Protein AF-A0A060VPK2-F1 (afdb_monomer_lite)

Radius of gyration: 11.78 Å; chains: 1; bounding box: 39×17×24 Å

Foldseek 3Di:
DCVPVVLLVQLVVLCVVCLVQVDLVSQLVSQCSPPVNVDSVVSVVVSVVCCVVCVVVSVNND

Sequence (62 aa):
MNGLTQQVKAFERLTIEAAVHGCRESALLALVTNPLVGNVTDAQALLDEVLTINRQWLTQFN

Structure (mmCIF, N/CA/C/O backbone):
data_AF-A0A060VPK2-F1
#
_entry.id   AF-A0A060VPK2-F1
#
loop_
_atom_site.group_PDB
_atom_site.id
_atom_site.type_symbol
_atom_site.label_atom_id
_atom_site.label_alt_id
_atom_site.label_comp_id
_atom_site.label_asym_id
_atom_site.label_entity_id
_atom_site.label_seq_id
_atom_site.pdbx_PDB_ins_code
_atom_site.Cartn_x
_atom_site.Cartn_y
_atom_site.Cartn_z
_atom_site.occupancy
_atom_site.B_iso_or_equiv
_atom_site.auth_seq_id
_atom_site.auth_comp_id
_atom_site.auth_asym_id
_atom_site.auth_atom_id
_atom_site.pdbx_PDB_model_num
ATOM 1 N N . MET A 1 1 ? 25.506 5.722 -1.346 1.00 55.22 1 MET A N 1
ATOM 2 C CA . MET A 1 1 ? 25.316 4.508 -2.165 1.00 55.22 1 MET A CA 1
ATOM 3 C C . MET A 1 1 ? 24.381 3.566 -1.400 1.00 55.22 1 MET A C 1
ATOM 5 O O . MET A 1 1 ? 24.866 2.871 -0.526 1.00 55.22 1 MET A O 1
ATOM 9 N N . ASN A 1 2 ? 23.053 3.673 -1.600 1.00 76.81 2 ASN A N 1
ATOM 10 C CA . ASN A 1 2 ? 22.034 2.699 -1.134 1.00 76.81 2 ASN A CA 1
ATOM 11 C C . ASN A 1 2 ? 20.616 3.067 -1.644 1.00 76.81 2 ASN A C 1
ATOM 13 O O . ASN A 1 2 ? 19.683 3.241 -0.864 1.00 76.81 2 ASN A O 1
ATOM 17 N N . GLY A 1 3 ? 20.449 3.248 -2.962 1.00 90.06 3 GLY A N 1
ATOM 18 C CA . GLY A 1 3 ? 19.178 3.704 -3.558 1.00 90.06 3 GLY A CA 1
ATOM 19 C C . GLY A 1 3 ? 17.992 2.787 -3.241 1.00 90.06 3 GLY A C 1
ATOM 20 O O . GLY A 1 3 ? 16.951 3.265 -2.801 1.00 90.06 3 GLY A O 1
ATOM 21 N N . LEU A 1 4 ? 18.192 1.469 -3.339 1.00 92.75 4 LEU A N 1
ATOM 22 C CA . LEU A 1 4 ? 17.158 0.483 -3.016 1.00 92.75 4 LEU A CA 1
ATOM 23 C C . LEU A 1 4 ? 16.758 0.526 -1.534 1.00 92.75 4 LEU A C 1
ATOM 25 O O . LEU A 1 4 ? 15.577 0.497 -1.210 1.00 92.75 4 LEU A O 1
ATOM 29 N N . THR A 1 5 ? 17.723 0.658 -0.621 1.00 94.94 5 THR A N 1
ATOM 30 C CA . THR A 1 5 ? 17.424 0.787 0.813 1.00 94.94 5 THR A CA 1
ATOM 31 C C . THR A 1 5 ? 16.609 2.046 1.100 1.00 94.94 5 THR A C 1
ATOM 33 O O . THR A 1 5 ? 15.666 1.987 1.881 1.00 94.94 5 THR A O 1
ATOM 36 N N . GLN A 1 6 ? 16.939 3.176 0.466 1.00 94.75 6 GLN A N 1
ATOM 37 C CA . GLN A 1 6 ? 16.168 4.413 0.626 1.00 94.75 6 GLN A CA 1
ATOM 38 C C . GLN A 1 6 ? 14.747 4.271 0.074 1.00 94.75 6 GLN A C 1
ATOM 40 O O . GLN A 1 6 ? 13.800 4.706 0.722 1.00 94.75 6 GLN A O 1
ATOM 45 N N . GLN A 1 7 ? 14.589 3.602 -1.068 1.00 93.88 7 GLN A N 1
ATOM 46 C CA . GLN A 1 7 ? 13.283 3.317 -1.654 1.00 93.88 7 GLN A CA 1
ATOM 47 C C . GLN A 1 7 ? 12.419 2.447 -0.727 1.00 93.88 7 GLN A C 1
ATOM 49 O O . GLN A 1 7 ? 11.276 2.799 -0.445 1.00 93.88 7 GLN A O 1
ATOM 54 N N . VAL A 1 8 ? 12.979 1.371 -0.162 1.00 95.31 8 VAL A N 1
ATOM 55 C CA . VAL A 1 8 ? 12.269 0.530 0.820 1.00 95.31 8 VAL A CA 1
ATOM 56 C C . VAL A 1 8 ? 11.900 1.330 2.074 1.00 95.31 8 VAL A C 1
ATOM 58 O O . VAL A 1 8 ? 10.783 1.214 2.569 1.00 95.31 8 VAL A O 1
ATOM 61 N N . LYS A 1 9 ? 12.786 2.209 2.563 1.00 96.81 9 LYS A N 1
ATOM 62 C CA . LYS A 1 9 ? 12.471 3.078 3.710 1.00 96.81 9 LYS A CA 1
ATOM 63 C C . LYS A 1 9 ? 11.365 4.086 3.424 1.00 96.81 9 LYS A C 1
ATOM 65 O O . LYS A 1 9 ? 10.563 4.362 4.314 1.00 96.81 9 LYS A O 1
ATOM 70 N N . ALA A 1 10 ? 11.308 4.629 2.213 1.00 96.44 10 ALA A N 1
ATOM 71 C CA . ALA A 1 10 ? 10.219 5.506 1.809 1.00 96.44 10 ALA A CA 1
ATOM 72 C C . ALA A 1 10 ? 8.883 4.746 1.776 1.00 96.44 10 ALA A C 1
ATOM 74 O O . ALA A 1 10 ? 7.911 5.214 2.365 1.00 96.44 10 ALA A O 1
ATOM 75 N N . PHE A 1 11 ? 8.861 3.539 1.20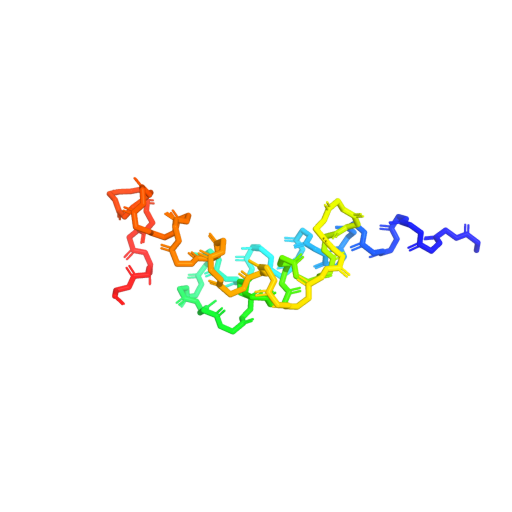0 1.00 96.56 11 PHE A N 1
ATOM 76 C CA . PHE A 1 11 ? 7.689 2.657 1.213 1.00 96.56 11 PHE A CA 1
ATOM 77 C C . PHE A 1 11 ? 7.176 2.372 2.636 1.00 96.56 11 PHE A C 1
ATOM 79 O O . PHE A 1 11 ? 5.98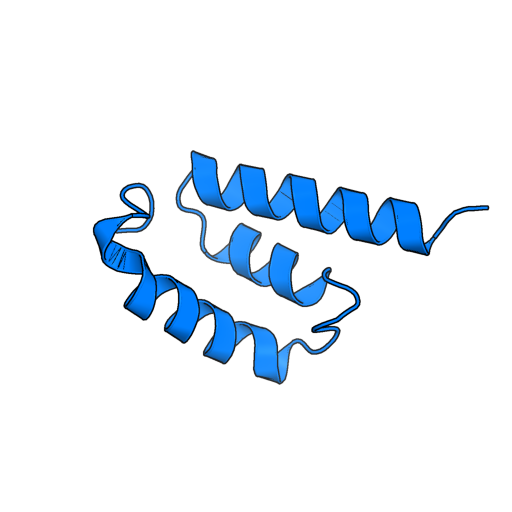8 2.551 2.907 1.00 96.56 11 PHE A O 1
ATOM 86 N N . GLU A 1 12 ? 8.061 1.978 3.558 1.00 97.94 12 GLU A N 1
ATOM 87 C CA . GLU A 1 12 ? 7.697 1.698 4.955 1.00 97.94 12 GLU A CA 1
ATOM 88 C C . GLU A 1 12 ? 7.069 2.923 5.640 1.00 97.94 12 GLU A C 1
ATOM 90 O O . GLU A 1 12 ? 6.017 2.810 6.268 1.00 97.94 12 GLU A O 1
ATOM 95 N N . ARG A 1 13 ? 7.683 4.107 5.497 1.00 98.25 13 ARG A N 1
ATOM 96 C CA . ARG A 1 13 ? 7.183 5.347 6.115 1.00 98.25 13 ARG A CA 1
ATOM 97 C C . ARG A 1 13 ? 5.805 5.734 5.592 1.00 98.25 13 ARG A C 1
ATOM 99 O O . ARG A 1 13 ? 4.921 6.015 6.392 1.00 98.25 13 ARG A O 1
ATOM 106 N N . LEU A 1 14 ? 5.620 5.694 4.275 1.00 98.06 14 LEU A N 1
ATOM 107 C CA . LEU A 1 14 ? 4.341 6.011 3.638 1.00 98.06 14 LEU A CA 1
ATOM 108 C C . LEU A 1 14 ? 3.243 5.024 4.042 1.00 98.06 14 LEU A C 1
ATOM 110 O O . LEU A 1 14 ? 2.114 5.433 4.295 1.00 98.06 14 LEU A O 1
ATOM 114 N N . THR A 1 15 ? 3.584 3.737 4.166 1.00 97.56 15 THR A N 1
ATOM 115 C CA . THR A 1 15 ? 2.653 2.704 4.644 1.00 97.56 15 THR A CA 1
ATOM 116 C C . THR A 1 15 ? 2.202 2.987 6.075 1.00 97.56 15 THR A C 1
ATOM 118 O O . THR A 1 15 ? 1.014 2.891 6.373 1.00 97.56 15 THR A O 1
ATOM 121 N N . ILE A 1 16 ? 3.129 3.370 6.961 1.00 97.88 16 ILE A N 1
ATOM 122 C CA . ILE A 1 16 ? 2.808 3.73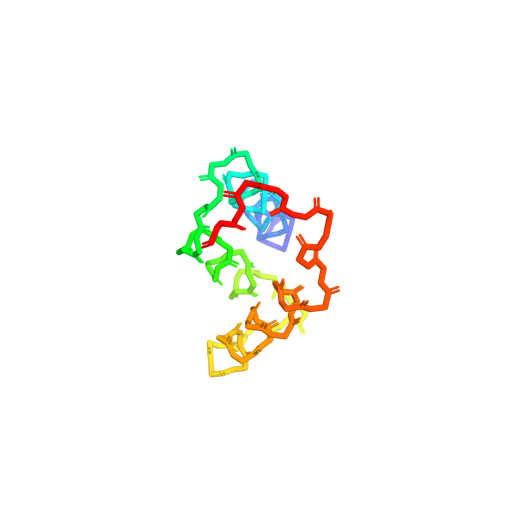2 8.349 1.00 97.88 16 ILE A CA 1
ATOM 123 C C . ILE A 1 16 ? 1.929 4.985 8.388 1.00 97.88 16 ILE A C 1
ATOM 125 O O . ILE A 1 16 ? 0.931 4.999 9.099 1.00 97.88 16 ILE A O 1
ATOM 129 N N . GLU A 1 17 ? 2.260 6.017 7.614 1.00 98.00 17 GLU A N 1
ATOM 130 C CA . GLU A 1 17 ? 1.480 7.257 7.557 1.00 98.00 17 GLU A CA 1
ATOM 131 C C . GLU A 1 17 ? 0.049 7.004 7.067 1.00 98.00 17 GLU A C 1
ATOM 133 O O . GLU A 1 17 ? -0.919 7.461 7.678 1.00 98.00 17 GLU A O 1
ATOM 138 N N . ALA A 1 18 ? -0.091 6.185 6.024 1.00 97.75 18 ALA A N 1
ATOM 139 C CA . ALA A 1 18 ? -1.380 5.725 5.539 1.00 97.75 18 ALA A CA 1
ATOM 140 C C . ALA A 1 18 ? -2.154 4.959 6.619 1.00 97.75 18 ALA A C 1
ATOM 142 O O . ALA A 1 18 ? -3.324 5.245 6.848 1.00 97.75 18 ALA A O 1
ATOM 143 N N . ALA A 1 19 ? -1.501 4.020 7.309 1.00 96.62 19 ALA A N 1
ATOM 144 C CA . ALA A 1 19 ? -2.125 3.204 8.344 1.00 96.62 19 ALA A CA 1
ATOM 145 C C . ALA A 1 19 ? -2.573 4.026 9.557 1.00 96.62 19 ALA A C 1
ATOM 147 O O . ALA A 1 19 ? -3.655 3.787 10.077 1.00 96.62 19 ALA A O 1
ATOM 148 N N . VAL A 1 20 ? -1.774 4.999 10.002 1.00 97.12 20 VAL A N 1
ATOM 149 C CA . VAL A 1 20 ? -2.096 5.845 11.161 1.00 97.12 20 VAL A CA 1
ATOM 150 C C . VAL A 1 20 ? -3.249 6.799 10.844 1.00 97.12 20 VAL A C 1
ATOM 152 O O . VAL A 1 20 ? -4.151 6.959 11.669 1.00 97.12 20 VAL A O 1
ATOM 155 N N . HIS A 1 21 ? -3.236 7.411 9.657 1.00 97.06 21 HIS A N 1
ATOM 156 C CA . HIS A 1 21 ? -4.177 8.472 9.287 1.00 97.06 21 HIS A CA 1
ATOM 157 C C . HIS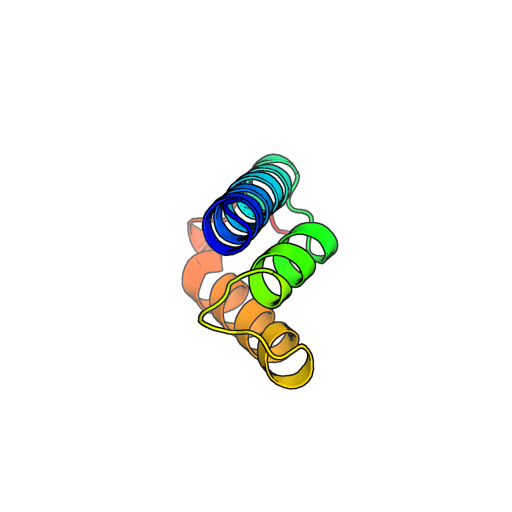 A 1 21 ? -5.354 8.017 8.414 1.00 97.06 21 HIS A C 1
ATOM 159 O O . HIS A 1 21 ? -6.224 8.833 8.124 1.00 97.06 21 HIS A O 1
ATOM 165 N N . GLY A 1 22 ? -5.390 6.761 7.963 1.00 96.56 22 GLY A N 1
ATOM 166 C CA . GLY A 1 22 ? -6.395 6.298 6.999 1.00 96.56 22 GLY A CA 1
ATOM 167 C C . GLY A 1 22 ? -6.271 6.958 5.621 1.00 96.56 22 GLY A C 1
ATOM 168 O O . GLY A 1 22 ? -7.253 7.076 4.890 1.00 96.56 22 GLY A O 1
ATOM 169 N N . CYS A 1 23 ? -5.082 7.452 5.265 1.00 96.81 23 CYS A N 1
ATOM 170 C CA . CYS A 1 23 ? -4.880 8.259 4.063 1.00 96.81 23 CYS A CA 1
ATOM 171 C C . CYS A 1 23 ? -4.663 7.379 2.825 1.00 96.81 23 CYS A C 1
ATOM 173 O O . CYS A 1 23 ? -3.614 6.745 2.669 1.00 96.81 23 CYS A O 1
ATOM 175 N N . ARG A 1 24 ? -5.636 7.372 1.904 1.00 95.75 24 ARG A N 1
ATOM 176 C CA . ARG A 1 24 ? -5.529 6.638 0.630 1.00 95.75 24 ARG A CA 1
ATOM 177 C C . ARG A 1 24 ? -4.406 7.140 -0.271 1.00 95.75 24 ARG A C 1
ATOM 179 O O . ARG A 1 24 ? -3.788 6.328 -0.950 1.00 95.75 24 ARG A O 1
ATOM 186 N N . GLU A 1 25 ? -4.126 8.440 -0.278 1.00 95.81 25 GLU A N 1
ATOM 187 C CA . GLU A 1 25 ? -3.050 9.006 -1.103 1.00 95.81 25 GLU A CA 1
ATOM 188 C C . GLU A 1 25 ? -1.678 8.502 -0.640 1.00 95.81 25 GLU A C 1
ATOM 190 O O . GLU A 1 25 ? -0.891 8.019 -1.454 1.00 95.81 25 GLU A O 1
ATOM 195 N N . SER A 1 26 ? -1.424 8.510 0.674 1.00 97.12 26 SER A N 1
ATOM 196 C CA . SER A 1 26 ? -0.195 7.954 1.253 1.00 97.12 26 SER A CA 1
ATOM 197 C C . SER A 1 26 ? -0.076 6.451 0.982 1.00 97.12 26 SER A C 1
ATOM 199 O O . SER A 1 26 ? 1.015 5.970 0.678 1.00 97.12 26 SER A O 1
ATOM 201 N N . ALA A 1 27 ? -1.191 5.710 1.022 1.00 96.50 27 ALA A N 1
ATOM 202 C CA . ALA A 1 27 ? -1.210 4.281 0.703 1.00 96.50 27 ALA A CA 1
ATOM 203 C C . ALA A 1 27 ? -0.862 4.015 -0.771 1.00 96.50 27 ALA A C 1
ATOM 205 O O . ALA A 1 27 ? -0.068 3.124 -1.075 1.00 96.50 27 ALA A O 1
ATOM 206 N N . LEU A 1 28 ? -1.420 4.811 -1.687 1.00 95.50 28 LEU A N 1
ATOM 207 C CA . LEU A 1 28 ? -1.124 4.712 -3.113 1.00 95.50 28 LEU A CA 1
ATOM 208 C C . LEU A 1 28 ? 0.353 5.018 -3.378 1.00 95.50 28 LEU A C 1
ATOM 210 O O . LEU A 1 28 ? 1.030 4.260 -4.072 1.00 95.50 28 LEU A O 1
ATOM 214 N N . LEU A 1 29 ? 0.876 6.087 -2.773 1.00 95.56 29 LEU A N 1
ATOM 215 C CA . LEU A 1 29 ? 2.281 6.454 -2.912 1.00 95.56 29 LEU A CA 1
ATOM 216 C C . LEU A 1 29 ? 3.210 5.379 -2.333 1.00 95.56 29 LEU A C 1
ATOM 218 O O . LEU A 1 29 ? 4.263 5.108 -2.914 1.00 95.56 29 LEU A O 1
ATOM 222 N N . ALA A 1 30 ? 2.819 4.727 -1.233 1.00 96.50 30 ALA A N 1
ATOM 223 C CA . ALA A 1 30 ? 3.543 3.582 -0.696 1.00 96.50 30 ALA A CA 1
ATOM 224 C C . ALA A 1 30 ? 3.643 2.460 -1.742 1.00 96.50 30 ALA A C 1
ATOM 226 O O . ALA A 1 30 ? 4.748 2.025 -2.068 1.00 96.50 30 ALA A O 1
ATOM 227 N N . LEU A 1 31 ? 2.520 2.042 -2.331 1.00 95.56 31 LEU A N 1
ATOM 228 C CA . LEU A 1 31 ? 2.510 0.987 -3.348 1.00 95.56 31 LEU A CA 1
ATOM 229 C C . LEU A 1 31 ? 3.362 1.348 -4.569 1.00 95.56 31 LEU A C 1
ATOM 231 O O . LEU A 1 31 ? 4.153 0.524 -5.006 1.00 95.56 31 LEU A O 1
ATOM 235 N N . VAL A 1 32 ? 3.293 2.583 -5.068 1.00 94.25 32 VAL A N 1
ATOM 236 C CA . VAL A 1 32 ? 4.139 3.038 -6.191 1.00 94.25 32 VAL A CA 1
ATOM 237 C C . VAL A 1 32 ? 5.628 3.019 -5.831 1.00 94.25 32 VAL A C 1
ATOM 239 O O . VAL A 1 32 ? 6.473 2.684 -6.661 1.00 94.25 32 VAL A O 1
ATOM 242 N N . THR A 1 33 ? 5.962 3.362 -4.586 1.00 93.69 33 THR A N 1
ATOM 243 C CA . THR A 1 33 ? 7.347 3.390 -4.098 1.00 93.69 33 THR A CA 1
ATOM 244 C C . THR A 1 33 ? 7.905 1.982 -3.878 1.00 93.69 33 THR A C 1
ATOM 246 O O . THR A 1 33 ? 9.122 1.793 -3.934 1.00 93.69 33 THR A O 1
ATOM 249 N N . ASN A 1 34 ? 7.047 0.983 -3.655 1.00 93.81 34 ASN A N 1
ATOM 250 C CA . ASN A 1 34 ? 7.459 -0.398 -3.446 1.00 93.81 34 ASN A CA 1
ATOM 251 C C . ASN A 1 34 ? 8.184 -0.947 -4.697 1.00 93.81 34 ASN A C 1
ATOM 253 O O . ASN A 1 34 ? 7.579 -1.020 -5.770 1.00 93.81 34 ASN A O 1
ATOM 257 N N . PRO A 1 35 ? 9.453 -1.393 -4.574 1.00 90.62 35 PRO A N 1
ATOM 258 C CA . PRO A 1 35 ? 10.243 -1.879 -5.708 1.00 90.62 35 PRO A CA 1
ATOM 259 C C . PRO A 1 35 ? 9.680 -3.145 -6.376 1.00 90.62 35 PRO A C 1
ATOM 261 O O . PRO A 1 35 ? 10.107 -3.472 -7.478 1.00 90.62 35 PRO A O 1
ATOM 264 N N . LEU A 1 36 ? 8.746 -3.857 -5.732 1.00 89.44 36 LEU A N 1
ATOM 265 C CA . LEU A 1 36 ? 8.082 -5.043 -6.289 1.00 89.44 36 LEU A CA 1
ATOM 266 C C . LEU A 1 36 ? 6.783 -4.727 -7.041 1.00 89.44 36 LEU A C 1
ATOM 268 O O . LEU A 1 36 ? 6.290 -5.584 -7.767 1.00 89.44 36 LEU A O 1
ATOM 272 N N . VAL A 1 37 ? 6.227 -3.527 -6.859 1.00 86.56 37 VAL A N 1
ATOM 273 C CA . VAL A 1 37 ? 5.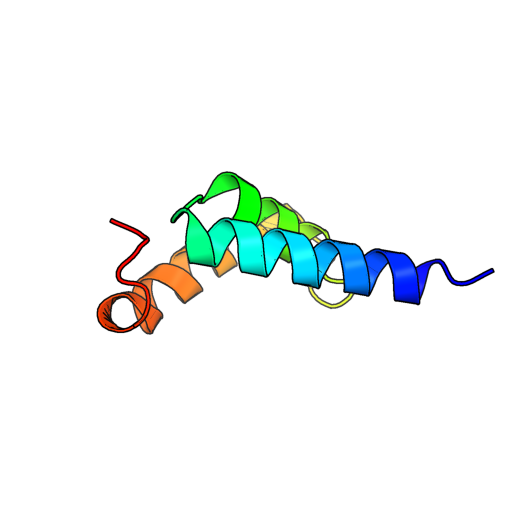037 -3.069 -7.587 1.00 86.56 37 VAL A CA 1
ATOM 274 C C . VAL A 1 37 ? 5.489 -2.188 -8.745 1.00 86.56 37 VAL A C 1
ATOM 276 O O . VAL A 1 37 ? 5.203 -2.505 -9.893 1.00 86.56 37 VAL A O 1
ATOM 279 N N . GLY A 1 38 ? 6.240 -1.113 -8.459 1.00 68.00 38 GLY A N 1
ATOM 280 C CA . GLY A 1 38 ? 6.957 -0.284 -9.444 1.00 68.00 38 GLY A CA 1
ATOM 281 C C . GLY A 1 38 ? 6.114 0.361 -10.559 1.00 68.00 38 GLY A C 1
ATOM 282 O O . GLY A 1 38 ? 6.670 0.992 -11.456 1.00 68.00 38 GLY A O 1
ATOM 283 N N . ASN A 1 39 ? 4.791 0.206 -10.515 1.00 75.12 39 ASN A N 1
ATOM 284 C CA . ASN A 1 39 ? 3.837 0.516 -11.571 1.00 75.12 39 ASN A CA 1
ATOM 285 C C . ASN A 1 39 ? 2.639 1.261 -10.948 1.00 75.12 39 ASN A C 1
ATOM 287 O O . ASN A 1 39 ? 1.963 0.738 -10.063 1.00 75.12 39 ASN A O 1
ATOM 291 N N . VAL A 1 40 ? 2.362 2.479 -11.432 1.00 69.88 40 VAL A N 1
ATOM 292 C CA . VAL A 1 40 ? 1.241 3.321 -10.965 1.00 69.88 40 VAL A CA 1
ATOM 293 C C . VAL A 1 40 ? -0.122 2.796 -11.424 1.00 69.88 40 VAL A C 1
ATOM 295 O O . VAL A 1 40 ? -1.097 2.898 -10.682 1.00 69.88 40 VAL A O 1
ATOM 298 N N . THR A 1 41 ? -0.198 2.236 -12.631 1.00 75.88 41 THR A N 1
ATOM 299 C CA . THR A 1 41 ? -1.422 1.679 -13.220 1.00 75.88 41 THR A CA 1
ATOM 300 C C . THR A 1 41 ? -1.986 0.533 -12.377 1.00 75.88 41 THR A C 1
ATOM 302 O O . THR A 1 41 ? -3.188 0.499 -12.127 1.00 75.88 41 THR A O 1
ATOM 305 N N . ASP A 1 42 ? -1.122 -0.344 -11.864 1.00 82.38 42 ASP A N 1
ATOM 306 C CA . ASP A 1 42 ? -1.518 -1.496 -11.048 1.00 82.38 42 ASP A CA 1
ATOM 307 C C . ASP A 1 42 ? -1.741 -1.101 -9.581 1.00 82.38 42 ASP A C 1
ATOM 309 O O . ASP A 1 42 ? -2.580 -1.688 -8.897 1.00 82.38 42 ASP A O 1
ATOM 313 N N . ALA A 1 43 ? -1.031 -0.077 -9.089 1.00 90.81 43 ALA A N 1
ATOM 314 C CA . ALA A 1 43 ? -1.071 0.328 -7.684 1.00 90.81 43 ALA A CA 1
ATOM 315 C C . ALA A 1 43 ? -2.464 0.779 -7.217 1.00 90.81 43 ALA A C 1
ATOM 317 O O . ALA A 1 43 ? -2.835 0.515 -6.075 1.00 90.81 43 ALA A O 1
ATOM 318 N N . GLN A 1 44 ? -3.248 1.432 -8.080 1.00 91.94 44 GLN A N 1
ATOM 319 C CA . GLN A 1 44 ? -4.594 1.888 -7.724 1.00 91.94 44 GLN A CA 1
ATOM 320 C C . GLN A 1 44 ? -5.561 0.712 -7.540 1.00 91.94 44 GLN A C 1
ATOM 322 O O . GLN A 1 44 ? -6.218 0.619 -6.504 1.00 91.94 44 GLN A O 1
ATOM 327 N N . ALA A 1 45 ? -5.613 -0.202 -8.513 1.00 92.94 45 ALA A N 1
ATOM 328 C CA . ALA A 1 45 ? -6.464 -1.388 -8.433 1.00 92.94 45 ALA A CA 1
ATOM 329 C C . ALA A 1 45 ? -6.059 -2.288 -7.253 1.00 92.94 45 ALA A C 1
ATOM 331 O O . ALA A 1 45 ? -6.917 -2.754 -6.504 1.00 92.94 45 ALA A O 1
ATOM 332 N N . LEU A 1 46 ? -4.750 -2.454 -7.034 1.00 93.94 46 LEU A N 1
ATOM 333 C CA . LEU A 1 46 ? -4.217 -3.187 -5.891 1.00 93.94 46 LEU A CA 1
ATOM 334 C C . LEU A 1 46 ? -4.598 -2.529 -4.558 1.00 93.94 46 LEU A C 1
ATOM 336 O O . LEU A 1 46 ? -4.965 -3.229 -3.617 1.00 93.94 46 LEU A O 1
ATOM 340 N N . LEU A 1 47 ? -4.536 -1.196 -4.455 1.00 95.19 47 LEU A N 1
ATOM 341 C CA . LEU A 1 47 ? -4.950 -0.489 -3.242 1.00 95.19 47 LEU A CA 1
ATOM 342 C C . LEU A 1 47 ? -6.422 -0.755 -2.923 1.00 95.19 47 LEU A C 1
ATOM 344 O O . LEU A 1 47 ? -6.763 -1.036 -1.774 1.00 95.19 47 LEU A O 1
ATOM 348 N N . ASP A 1 48 ? -7.285 -0.675 -3.934 1.00 95.38 48 ASP A N 1
ATOM 349 C CA . ASP A 1 48 ? -8.715 -0.940 -3.785 1.00 95.38 48 ASP A CA 1
ATOM 350 C C . ASP A 1 48 ? -8.988 -2.370 -3.303 1.00 95.38 48 ASP A C 1
ATOM 352 O O . ASP A 1 48 ? -9.788 -2.572 -2.383 1.00 95.38 48 ASP A O 1
ATOM 356 N N . GLU A 1 49 ? -8.281 -3.353 -3.857 1.00 96.19 49 GLU A N 1
ATOM 357 C CA . GLU A 1 49 ? -8.381 -4.752 -3.444 1.00 96.19 49 GLU A CA 1
ATOM 358 C C . GLU A 1 49 ? -7.890 -4.961 -2.003 1.00 96.19 49 GLU A C 1
ATOM 360 O O . GLU A 1 49 ? -8.607 -5.542 -1.183 1.00 96.19 49 GLU A O 1
ATOM 365 N N . VAL A 1 50 ? -6.719 -4.419 -1.650 1.00 95.31 50 VAL A N 1
ATOM 366 C CA . VAL A 1 50 ? -6.144 -4.522 -0.300 1.00 95.31 50 VAL A CA 1
ATOM 367 C C . VAL A 1 50 ?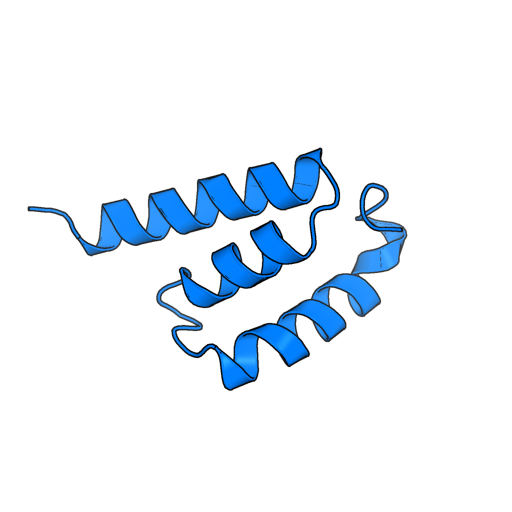 -7.076 -3.907 0.742 1.00 95.31 50 VAL A C 1
ATOM 369 O O . VAL A 1 50 ? -7.346 -4.549 1.758 1.00 95.31 50 VAL A O 1
ATOM 372 N N . LEU A 1 51 ? -7.602 -2.704 0.501 1.00 96.50 51 LEU A N 1
ATOM 373 C CA . LEU A 1 51 ? -8.520 -2.042 1.433 1.00 96.50 51 LEU A CA 1
ATOM 374 C C . LEU A 1 51 ? -9.848 -2.792 1.562 1.00 96.50 51 LEU A C 1
ATOM 376 O O . LEU A 1 51 ? -10.420 -2.856 2.649 1.00 96.50 51 LEU A O 1
ATOM 380 N N . THR A 1 52 ? -10.331 -3.392 0.474 1.00 96.75 52 THR A N 1
ATOM 381 C CA . THR A 1 52 ? -11.583 -4.156 0.481 1.00 96.75 52 THR A CA 1
ATOM 382 C C . THR A 1 52 ? -11.435 -5.464 1.251 1.00 96.75 52 THR A C 1
ATOM 384 O O . THR A 1 52 ? -12.223 -5.723 2.161 1.00 96.75 52 THR A O 1
ATOM 387 N N . ILE A 1 53 ? -10.413 -6.265 0.936 1.00 97.44 53 ILE A N 1
ATOM 388 C CA . ILE A 1 53 ? -10.159 -7.558 1.590 1.00 97.44 53 ILE A CA 1
ATOM 389 C C . ILE A 1 53 ? -9.854 -7.361 3.076 1.00 97.44 53 ILE A C 1
ATOM 391 O O . ILE A 1 53 ? -10.291 -8.153 3.910 1.00 97.44 53 ILE A O 1
ATOM 395 N N . ASN A 1 54 ? -9.137 -6.286 3.420 1.00 96.19 54 ASN A N 1
ATOM 396 C CA . ASN A 1 54 ? -8.682 -6.036 4.783 1.00 96.19 54 ASN A CA 1
ATOM 397 C C . ASN A 1 54 ? -9.554 -5.055 5.574 1.00 96.19 54 ASN A C 1
ATOM 399 O O . ASN A 1 54 ? -9.164 -4.651 6.670 1.00 96.19 54 ASN A O 1
ATOM 403 N N . ARG A 1 55 ? -10.741 -4.695 5.067 1.00 95.19 55 ARG A N 1
ATOM 404 C CA . ARG A 1 55 ? -11.613 -3.659 5.651 1.00 95.19 55 ARG A CA 1
ATOM 405 C C . ARG A 1 55 ? -11.838 -3.830 7.155 1.00 95.19 55 ARG A C 1
ATOM 407 O O . ARG A 1 55 ? -11.806 -2.856 7.894 1.00 95.19 55 ARG A O 1
ATOM 414 N N . GLN A 1 56 ? -12.024 -5.065 7.620 1.00 96.12 56 GLN A N 1
ATOM 415 C CA . GLN A 1 56 ? -12.266 -5.352 9.040 1.00 96.12 56 GLN A CA 1
ATOM 416 C C . GLN A 1 56 ? -11.062 -5.073 9.960 1.00 96.12 56 GLN A C 1
ATOM 418 O O . GLN A 1 56 ? -11.248 -4.893 11.160 1.00 96.12 56 GLN A O 1
ATOM 423 N N . TRP A 1 57 ? -9.840 -5.043 9.420 1.00 95.94 57 TRP A N 1
ATOM 424 C CA . TRP A 1 57 ? -8.607 -4.787 10.176 1.00 95.94 57 TRP A CA 1
ATOM 425 C C . TRP A 1 57 ? -8.085 -3.358 10.000 1.00 95.94 57 TRP A C 1
ATOM 427 O O . TRP A 1 57 ? -7.264 -2.900 10.790 1.00 95.94 57 TRP A O 1
ATOM 437 N N . LEU A 1 58 ? -8.554 -2.646 8.976 1.00 95.56 58 LEU A N 1
ATOM 438 C CA . LEU A 1 58 ? -8.103 -1.305 8.616 1.00 95.56 58 LEU A CA 1
ATOM 439 C C . LEU A 1 58 ? -9.099 -0.237 9.080 1.00 95.56 58 LEU A C 1
ATOM 441 O O . LEU A 1 58 ? -9.566 0.567 8.284 1.00 95.56 58 LEU A O 1
ATOM 445 N N . THR A 1 59 ? -9.395 -0.199 10.383 1.00 94.31 59 THR A N 1
ATOM 446 C CA . THR A 1 59 ? -10.419 0.685 10.989 1.00 94.31 59 THR A CA 1
ATOM 447 C C . THR A 1 59 ? -10.217 2.178 10.733 1.00 94.31 59 THR A C 1
ATOM 449 O O . THR A 1 59 ? -11.146 2.961 10.889 1.00 94.31 59 THR A O 1
ATOM 452 N N . GLN A 1 60 ? -9.000 2.581 10.373 1.00 94.81 60 GLN A N 1
ATOM 453 C CA . GLN A 1 60 ? -8.651 3.970 10.081 1.00 94.81 60 GLN A CA 1
ATOM 454 C C . GLN A 1 60 ? -9.131 4.399 8.686 1.00 94.81 60 GLN A C 1
ATOM 456 O O . GLN A 1 60 ? -9.326 5.588 8.446 1.00 94.81 60 GLN A O 1
ATOM 461 N N . PHE A 1 61 ? -9.322 3.443 7.773 1.00 89.31 61 PHE A N 1
ATOM 462 C CA . PHE A 1 61 ? -9.834 3.673 6.428 1.00 89.31 61 PHE A CA 1
ATOM 463 C C . PHE A 1 61 ? -11.352 3.480 6.444 1.00 89.31 61 PHE A C 1
ATOM 465 O O . PHE A 1 61 ? -11.836 2.353 6.553 1.00 89.31 61 PHE A O 1
ATOM 472 N N . ASN A 1 62 ? -12.085 4.592 6.357 1.00 74.38 62 ASN A N 1
ATOM 473 C CA . ASN A 1 62 ? -13.547 4.607 6.252 1.00 74.38 62 ASN A CA 1
ATOM 474 C C . ASN A 1 62 ? -14.003 4.620 4.792 1.00 74.38 62 ASN A C 1
ATOM 476 O O . ASN A 1 62 ? -13.396 5.378 3.999 1.00 74.38 62 ASN A O 1
#

pLDDT: mean 92.18, std 8.48, range [55.22, 98.25]

Organism: Klebsiella pneumoniae (NCBI:txid573)

Secondary structure (DSSP, 8-state):
--HHHHHHHHHHHHHHHHHHHT-HHHHHHHHHHSTTT--HHHHHHHHHHHHHHTTTT-TT--

InterPro domains:
  IPR001088 Glycoside hydrolase, family 4 [PTHR32092] (2-61)
  IPR015955 Lactate dehydrogenase/glycoside hydrolase, family 4, C-terminal [G3DSA:3.90.110.10] (1-62)
  IPR015955 Lactate dehydrogenase/glycoside hydrolase, family 4, C-terminal [SSF56327] (2-61)
  IPR022616 Glycosyl hydrolase, family 4, C-terminal [PF11975] (2-37)